Protein AF-A0A3B0XXA6-F1 (afdb_monomer_lite)

Radius of gyration: 18.32 Å; chains: 1; bounding box: 50×28×56 Å

Structure (mmCIF, N/CA/C/O backbone):
data_AF-A0A3B0XXA6-F1
#
_entry.id   AF-A0A3B0XXA6-F1
#
loop_
_atom_site.group_PDB
_atom_site.id
_atom_site.type_symbol
_atom_site.label_atom_id
_atom_site.label_alt_id
_atom_site.label_comp_id
_atom_site.label_asym_id
_atom_site.label_entity_id
_atom_site.label_seq_id
_atom_site.pdbx_PDB_ins_code
_atom_site.Cartn_x
_atom_site.Cartn_y
_atom_site.Cartn_z
_atom_site.occupancy
_atom_site.B_iso_or_equiv
_atom_site.auth_seq_id
_atom_site.auth_comp_id
_atom_site.auth_asym_id
_atom_site.auth_atom_id
_atom_site.pdbx_PDB_model_num
ATOM 1 N N . MET A 1 1 ? -11.221 16.039 11.911 1.00 48.31 1 MET A N 1
ATOM 2 C CA . MET A 1 1 ? -10.305 14.885 11.726 1.00 48.31 1 MET A CA 1
ATOM 3 C C . MET A 1 1 ? -9.172 15.001 12.741 1.00 48.31 1 MET A C 1
ATOM 5 O O . MET A 1 1 ? -8.622 16.087 12.868 1.00 48.31 1 MET A O 1
ATOM 9 N N . LYS A 1 2 ? -8.870 13.947 13.518 1.00 45.69 2 LYS A N 1
ATOM 10 C CA . LYS A 1 2 ? -7.820 13.990 14.560 1.00 45.69 2 LYS A CA 1
ATOM 11 C C . LYS A 1 2 ? -6.441 14.269 13.914 1.00 45.69 2 LYS A C 1
ATOM 13 O O . LYS A 1 2 ? -6.155 13.663 12.880 1.00 45.69 2 LYS A O 1
ATOM 18 N N . PRO A 1 3 ? -5.579 15.118 14.509 1.00 53.72 3 PRO A N 1
ATOM 19 C CA . PRO A 1 3 ? -4.333 15.609 13.896 1.00 53.72 3 PRO A CA 1
ATOM 20 C C . PRO A 1 3 ? -3.322 14.511 13.527 1.00 53.72 3 PRO A C 1
ATOM 22 O O . PRO A 1 3 ? -2.488 14.715 12.655 1.00 53.72 3 PRO A O 1
ATOM 25 N N . CYS A 1 4 ? -3.438 13.320 14.119 1.00 54.44 4 CYS A N 1
ATOM 26 C CA . CYS A 1 4 ? -2.513 12.207 13.904 1.00 54.44 4 CYS A CA 1
ATOM 27 C C . CYS A 1 4 ? -2.563 11.617 12.475 1.00 54.44 4 CYS A C 1
ATOM 29 O O . CYS A 1 4 ? -1.541 11.187 11.952 1.00 54.44 4 CYS A O 1
ATOM 31 N N . TYR A 1 5 ? -3.719 11.663 11.799 1.00 52.41 5 TYR A N 1
ATOM 32 C CA . TYR A 1 5 ? -3.842 11.168 10.416 1.00 52.41 5 TYR A CA 1
ATOM 33 C C . TYR A 1 5 ? -3.198 12.106 9.388 1.00 52.41 5 TYR A C 1
ATOM 35 O O . TYR A 1 5 ? -2.741 11.661 8.340 1.00 52.41 5 TYR A O 1
ATOM 43 N N . ARG A 1 6 ? -3.141 13.406 9.697 1.00 56.50 6 ARG A N 1
ATOM 44 C CA . ARG A 1 6 ? -2.595 14.428 8.802 1.00 56.50 6 ARG A CA 1
ATOM 45 C C . ARG A 1 6 ? -1.075 14.309 8.694 1.00 56.50 6 ARG A C 1
ATOM 47 O O . ARG A 1 6 ? -0.543 14.435 7.600 1.00 56.50 6 ARG A O 1
ATOM 54 N N . THR A 1 7 ? -0.391 13.999 9.795 1.00 56.81 7 THR A N 1
ATOM 55 C CA . THR A 1 7 ? 1.070 13.842 9.814 1.00 56.81 7 THR A CA 1
ATOM 56 C C . THR A 1 7 ? 1.527 12.592 9.065 1.00 56.81 7 THR A C 1
ATOM 58 O O . THR A 1 7 ? 2.505 12.664 8.334 1.00 56.81 7 THR A O 1
ATOM 61 N N . LEU A 1 8 ? 0.789 11.480 9.183 1.00 54.41 8 LEU A N 1
ATOM 62 C CA . LEU A 1 8 ? 1.130 10.210 8.528 1.00 54.41 8 LEU A CA 1
ATOM 63 C C . LEU A 1 8 ? 0.954 10.273 6.999 1.00 54.41 8 LEU A C 1
ATOM 65 O O . LEU A 1 8 ? 1.737 9.684 6.254 1.00 54.41 8 LEU A O 1
ATOM 69 N N . PHE A 1 9 ? -0.045 11.036 6.542 1.00 61.81 9 PHE A N 1
ATOM 70 C CA . PHE A 1 9 ? -0.265 11.339 5.126 1.00 61.81 9 PHE A CA 1
ATOM 71 C C . PHE A 1 9 ? 0.812 12.288 4.569 1.00 61.81 9 PHE A C 1
ATOM 73 O O . PHE A 1 9 ? 1.314 12.082 3.471 1.00 61.81 9 PHE A O 1
ATOM 80 N N . LEU A 1 10 ? 1.233 13.291 5.351 1.00 54.72 10 LEU A N 1
ATOM 81 C CA . LEU A 1 10 ? 2.288 14.232 4.950 1.00 54.72 10 LEU A CA 1
ATOM 82 C C . LEU A 1 10 ? 3.680 13.585 4.880 1.00 54.72 10 LEU A C 1
ATOM 84 O O . LEU A 1 10 ? 4.459 13.896 3.978 1.00 54.72 10 LEU A O 1
ATOM 88 N N . SER A 1 11 ? 3.996 12.666 5.796 1.00 51.16 11 SER A N 1
ATOM 89 C CA . SER A 1 11 ? 5.286 11.968 5.807 1.00 51.16 11 SER A CA 1
ATOM 90 C C . SER A 1 11 ? 5.436 10.974 4.654 1.00 51.16 11 SER A C 1
ATOM 92 O O . SER A 1 11 ? 6.545 10.769 4.175 1.00 51.16 11 SER A O 1
ATOM 94 N N . THR A 1 12 ? 4.335 10.391 4.170 1.00 54.78 12 THR A N 1
ATOM 95 C CA . THR A 1 12 ? 4.357 9.504 2.993 1.00 54.78 12 THR A CA 1
ATOM 96 C C . THR A 1 12 ? 4.531 10.286 1.690 1.00 54.78 12 THR A C 1
ATOM 98 O O . THR A 1 12 ? 5.214 9.811 0.791 1.00 54.78 12 THR A O 1
ATOM 101 N N . THR A 1 13 ? 4.015 11.516 1.602 1.00 55.25 13 THR A N 1
ATOM 102 C CA . THR A 1 13 ? 4.214 12.381 0.424 1.00 55.25 13 THR A CA 1
ATOM 103 C C . THR A 1 13 ? 5.612 13.000 0.318 1.00 55.25 13 THR A C 1
ATOM 105 O O . THR A 1 13 ? 6.043 13.332 -0.779 1.00 55.25 13 THR A O 1
ATOM 108 N N . MET A 1 14 ? 6.350 13.150 1.423 1.00 46.72 14 MET A N 1
ATOM 109 C CA . MET A 1 14 ? 7.692 13.767 1.419 1.00 46.72 14 MET A CA 1
ATOM 110 C C . MET A 1 14 ? 8.820 12.811 0.989 1.00 46.72 14 MET A C 1
ATOM 112 O O . MET A 1 14 ? 9.949 13.251 0.803 1.00 46.72 14 MET A O 1
ATOM 116 N N . LEU A 1 15 ? 8.526 11.520 0.811 1.00 48.91 15 LEU A N 1
ATOM 117 C CA . LEU A 1 15 ? 9.471 10.506 0.320 1.00 48.91 15 LEU A CA 1
ATOM 118 C C . LEU A 1 15 ? 9.397 10.298 -1.204 1.00 48.91 15 LEU A C 1
ATOM 120 O O . LEU A 1 15 ? 9.984 9.351 -1.722 1.00 48.91 15 LEU A O 1
ATOM 124 N N . LEU A 1 16 ? 8.680 11.165 -1.928 1.00 47.06 16 LEU A N 1
ATOM 125 C CA . LEU A 1 16 ? 8.633 11.122 -3.388 1.00 47.06 16 LEU A CA 1
ATOM 126 C C . LEU A 1 16 ? 10.027 11.440 -3.963 1.00 47.06 16 LEU A C 1
ATOM 128 O O . LEU A 1 16 ? 10.564 12.519 -3.700 1.00 47.06 16 LEU A O 1
ATOM 132 N N . PRO A 1 17 ? 10.632 10.520 -4.732 1.00 47.66 17 PRO A N 1
ATOM 133 C CA . PRO A 1 17 ? 11.972 10.709 -5.260 1.00 47.66 17 PRO A CA 1
ATOM 134 C C . PRO A 1 17 ? 11.967 11.816 -6.323 1.00 47.66 17 PRO A C 1
ATOM 136 O O . PRO A 1 17 ? 11.282 11.708 -7.339 1.00 47.66 17 PRO A O 1
ATOM 139 N N . LEU A 1 18 ? 12.755 12.877 -6.104 1.00 45.44 18 LEU A N 1
ATOM 140 C CA . LEU A 1 18 ? 13.122 13.838 -7.149 1.00 45.44 18 LEU A CA 1
ATOM 141 C C . LEU A 1 18 ? 14.111 13.148 -8.099 1.00 45.44 18 LEU A C 1
ATOM 143 O O . LEU A 1 18 ? 15.314 13.153 -7.852 1.00 45.44 18 LEU A O 1
ATOM 147 N N . GLN A 1 19 ? 13.617 12.518 -9.160 1.00 48.56 19 GLN A N 1
ATOM 148 C CA . GLN A 1 19 ? 14.457 11.941 -10.213 1.00 48.56 19 GLN A CA 1
ATOM 149 C C . GLN A 1 19 ? 14.257 12.740 -11.505 1.00 48.56 19 GLN A C 1
ATOM 151 O O . GLN A 1 19 ? 13.132 12.993 -11.934 1.00 48.56 19 GLN A O 1
ATOM 156 N N . ALA A 1 20 ? 15.373 13.200 -12.072 1.00 46.78 20 ALA A N 1
ATOM 157 C CA . ALA A 1 20 ? 15.435 14.016 -13.275 1.00 46.78 20 ALA A CA 1
ATOM 158 C C . ALA A 1 20 ? 15.179 13.158 -14.526 1.00 46.78 20 ALA A C 1
ATOM 160 O O . ALA A 1 20 ? 15.830 12.139 -14.739 1.00 46.78 20 ALA A O 1
ATOM 161 N N . VAL A 1 21 ? 14.224 13.585 -15.351 1.00 50.09 21 VAL A N 1
ATOM 162 C CA . VAL A 1 21 ? 13.744 12.868 -16.541 1.00 50.09 21 VAL A CA 1
ATOM 163 C C . VAL A 1 21 ? 14.635 13.194 -17.742 1.00 50.09 21 VAL A C 1
ATOM 165 O O . VAL A 1 21 ? 14.623 14.331 -18.208 1.00 50.09 21 VAL A O 1
ATOM 168 N N . ALA A 1 22 ? 15.388 12.217 -18.262 1.00 49.53 22 ALA A N 1
ATOM 169 C CA . ALA A 1 22 ? 16.235 12.403 -19.452 1.00 49.53 22 ALA A CA 1
ATOM 170 C C . ALA A 1 22 ? 15.799 11.590 -20.697 1.00 49.53 22 ALA A C 1
ATOM 172 O O . ALA A 1 22 ? 16.173 11.965 -21.807 1.00 49.53 22 ALA A O 1
ATOM 173 N N . HIS A 1 23 ? 14.959 10.546 -20.574 1.00 55.22 23 HIS A N 1
ATOM 174 C CA . HIS A 1 23 ? 14.526 9.714 -21.717 1.00 55.22 23 HIS A CA 1
ATOM 175 C C . HIS A 1 23 ? 13.016 9.391 -21.700 1.00 55.22 23 HIS A C 1
ATOM 177 O O . HIS A 1 23 ? 12.518 8.647 -20.855 1.00 55.22 23 HIS A O 1
ATOM 183 N N . SER A 1 24 ? 12.259 9.945 -22.656 1.00 61.47 24 SER A N 1
ATOM 184 C CA . SER A 1 24 ? 10.782 9.969 -22.651 1.00 61.47 24 SER A CA 1
ATOM 185 C C . SER A 1 24 ? 10.086 8.638 -22.982 1.00 61.47 24 SER A C 1
ATOM 187 O O . SER A 1 24 ? 8.977 8.392 -22.503 1.00 61.47 24 SER A O 1
ATOM 189 N N . SER A 1 25 ? 10.705 7.756 -23.773 1.00 63.38 25 SER A N 1
ATOM 190 C CA . SER A 1 25 ? 10.120 6.455 -24.145 1.00 63.38 25 SER A CA 1
ATOM 191 C C . SER A 1 25 ? 10.284 5.387 -23.055 1.00 63.38 25 SER A C 1
ATOM 193 O O . SER A 1 25 ? 9.387 4.563 -22.864 1.00 63.38 25 SER A O 1
ATOM 195 N N . GLU A 1 26 ? 11.383 5.425 -22.300 1.00 70.81 26 GLU A N 1
ATOM 196 C CA . GLU A 1 26 ? 11.612 4.554 -21.138 1.00 70.81 26 GLU A CA 1
ATOM 197 C C . GLU A 1 26 ? 10.759 4.976 -19.939 1.00 70.81 26 GLU A C 1
ATOM 199 O O . GLU A 1 26 ? 10.192 4.121 -19.262 1.00 70.81 26 GLU A O 1
ATOM 204 N N . THR A 1 27 ? 10.528 6.283 -19.784 1.00 74.44 27 THR A N 1
ATOM 205 C CA . THR A 1 27 ? 9.678 6.874 -18.737 1.00 74.44 27 THR A CA 1
ATOM 206 C C . THR A 1 27 ? 8.285 6.235 -18.670 1.00 74.44 27 THR A C 1
ATOM 208 O O . THR A 1 27 ? 7.831 5.808 -17.607 1.00 74.44 27 THR A O 1
ATOM 211 N N . THR A 1 28 ? 7.590 6.131 -19.810 1.00 81.00 28 THR A N 1
ATOM 212 C CA . THR A 1 28 ? 6.216 5.591 -19.839 1.00 81.00 28 THR A CA 1
ATOM 213 C C . THR A 1 28 ? 6.199 4.100 -19.507 1.00 81.00 28 THR A C 1
ATOM 215 O O . THR A 1 28 ? 5.334 3.637 -18.764 1.00 81.00 28 THR A O 1
ATOM 218 N N . ARG A 1 29 ? 7.173 3.338 -20.023 1.00 80.81 29 ARG A N 1
ATOM 219 C CA . ARG A 1 29 ? 7.295 1.901 -19.748 1.00 80.81 29 ARG A CA 1
ATOM 220 C C . ARG A 1 29 ? 7.635 1.639 -18.287 1.00 80.81 29 ARG A C 1
ATOM 222 O O . ARG A 1 29 ? 6.981 0.800 -17.682 1.00 80.81 29 ARG A O 1
ATOM 229 N N . GLY A 1 30 ? 8.585 2.383 -17.719 1.00 80.75 30 GLY A 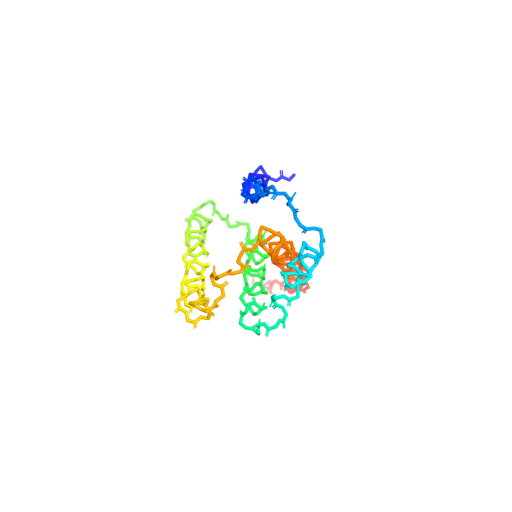N 1
ATOM 230 C CA . GLY A 1 30 ? 8.952 2.298 -16.307 1.00 80.75 30 GLY A CA 1
ATOM 231 C C . GLY A 1 30 ? 7.767 2.619 -15.402 1.00 80.75 30 GLY A C 1
ATOM 232 O O . GLY A 1 30 ? 7.455 1.846 -14.502 1.00 80.75 30 GLY A O 1
ATOM 233 N N . PHE A 1 31 ? 7.028 3.690 -15.699 1.00 83.69 31 PHE A N 1
ATOM 234 C CA . PHE A 1 31 ? 5.835 4.059 -14.939 1.00 83.69 31 PHE A CA 1
ATOM 235 C C . PHE A 1 31 ? 4.726 2.999 -14.997 1.00 83.69 31 PHE A C 1
ATOM 237 O O . PHE A 1 31 ? 4.206 2.601 -13.955 1.00 83.69 31 PHE A O 1
ATOM 244 N N . ILE A 1 32 ? 4.379 2.502 -16.191 1.00 85.31 32 ILE A N 1
ATOM 245 C CA . ILE A 1 32 ? 3.365 1.445 -16.353 1.00 85.31 32 ILE A CA 1
ATOM 246 C C . ILE A 1 32 ? 3.825 0.142 -15.690 1.00 85.31 32 ILE A C 1
ATOM 248 O O . ILE A 1 32 ? 3.019 -0.526 -15.040 1.00 85.31 32 ILE A O 1
ATOM 252 N N . ALA A 1 33 ? 5.106 -0.211 -15.812 1.00 84.19 33 ALA A N 1
ATOM 253 C CA . ALA A 1 33 ? 5.681 -1.357 -15.119 1.00 84.19 33 ALA A CA 1
ATOM 254 C C . ALA A 1 33 ? 5.513 -1.200 -13.604 1.00 84.19 33 ALA A C 1
ATOM 256 O O . ALA A 1 33 ? 4.962 -2.090 -12.970 1.00 84.19 33 ALA A O 1
ATOM 257 N N . GLY A 1 34 ? 5.848 -0.036 -13.041 1.00 80.50 34 GLY A N 1
ATOM 258 C CA . GLY A 1 34 ? 5.624 0.263 -11.626 1.00 80.50 34 GLY A CA 1
ATOM 259 C C . GLY A 1 34 ? 4.154 0.161 -11.218 1.00 80.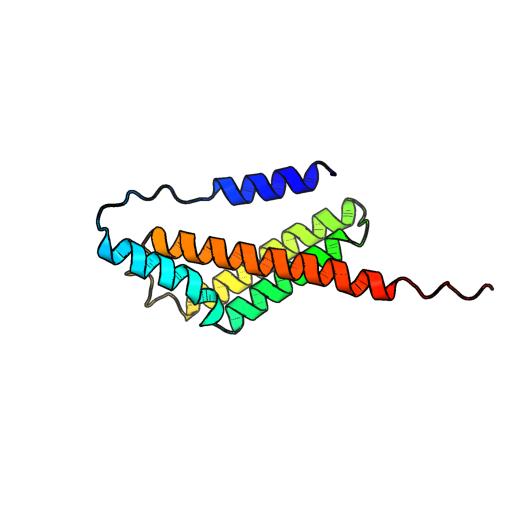50 34 GLY A C 1
ATOM 260 O O . GLY A 1 34 ? 3.837 -0.454 -10.203 1.00 80.50 34 GLY A O 1
ATOM 261 N N . LEU A 1 35 ? 3.235 0.706 -12.024 1.00 84.88 35 LEU A N 1
ATOM 262 C CA . LEU A 1 35 ? 1.798 0.648 -11.743 1.00 84.88 35 LEU A CA 1
ATOM 263 C C . LEU A 1 35 ? 1.257 -0.784 -11.717 1.00 84.88 35 LEU A C 1
ATOM 265 O O . LEU A 1 35 ? 0.383 -1.096 -10.909 1.00 84.88 35 LEU A O 1
ATOM 269 N N . THR A 1 36 ? 1.742 -1.630 -12.624 1.00 84.94 36 THR A N 1
ATOM 270 C CA . THR A 1 36 ? 1.274 -3.011 -12.793 1.00 84.94 36 THR A CA 1
ATOM 271 C C . THR A 1 36 ? 2.002 -3.999 -11.880 1.00 84.94 36 THR A C 1
ATOM 273 O O . THR A 1 36 ? 1.465 -5.068 -11.596 1.00 84.94 36 THR A O 1
ATOM 276 N N . HIS A 1 37 ? 3.173 -3.632 -11.355 1.00 80.38 37 HIS A N 1
ATOM 277 C CA . HIS A 1 37 ? 4.032 -4.513 -10.566 1.00 80.38 37 HIS A CA 1
ATOM 278 C C . HIS A 1 37 ? 3.342 -5.122 -9.330 1.00 80.38 37 HIS A C 1
ATOM 280 O O . HIS A 1 37 ? 3.398 -6.344 -9.180 1.00 80.38 37 HIS A O 1
ATOM 286 N N . PRO A 1 38 ? 2.582 -4.367 -8.502 1.00 79.50 38 PRO A N 1
ATOM 287 C CA . PRO A 1 38 ? 1.856 -4.958 -7.375 1.00 79.50 38 PRO A CA 1
ATOM 288 C C . PRO A 1 38 ? 0.805 -6.000 -7.769 1.00 79.50 38 PRO A C 1
ATOM 290 O O . PRO A 1 38 ? 0.396 -6.786 -6.923 1.00 79.50 38 PRO A O 1
ATOM 293 N N . PHE A 1 39 ? 0.346 -6.002 -9.024 1.00 81.12 39 PHE A N 1
ATOM 294 C CA . PHE A 1 39 ? -0.603 -6.991 -9.536 1.00 81.12 39 PHE A CA 1
ATOM 295 C C . PHE A 1 39 ? 0.088 -8.230 -10.120 1.00 81.12 39 PHE A C 1
ATOM 297 O O . PHE A 1 39 ? -0.540 -9.282 -10.206 1.00 81.12 39 PHE A O 1
ATOM 304 N N . GLY A 1 40 ? 1.362 -8.117 -10.515 1.00 77.31 40 GLY A N 1
ATOM 305 C CA . GLY A 1 40 ? 2.168 -9.241 -10.997 1.00 77.31 40 GLY A CA 1
ATOM 306 C C . GLY A 1 40 ? 2.656 -10.155 -9.869 1.00 77.31 40 GLY A C 1
ATOM 307 O O . GLY A 1 40 ? 2.724 -11.369 -10.052 1.00 77.31 40 GLY A O 1
ATOM 308 N N . GLY A 1 41 ? 2.942 -9.590 -8.691 1.00 78.06 41 GLY A N 1
ATOM 309 C CA . GLY A 1 41 ? 3.295 -10.336 -7.480 1.00 78.06 41 GLY A CA 1
ATOM 310 C C . GLY A 1 41 ? 2.087 -10.547 -6.567 1.00 78.06 41 GLY A C 1
ATOM 311 O O . GLY A 1 41 ? 1.623 -9.608 -5.919 1.00 78.06 41 GLY A O 1
ATOM 312 N N . ILE A 1 42 ? 1.576 -11.781 -6.467 1.00 76.56 42 ILE A N 1
ATOM 313 C CA . ILE A 1 42 ? 0.473 -12.113 -5.537 1.00 76.56 42 ILE A CA 1
ATOM 314 C C . ILE A 1 42 ? 0.831 -11.736 -4.096 1.00 76.56 42 ILE A C 1
ATOM 316 O O . ILE A 1 42 ? -0.018 -11.278 -3.336 1.00 76.56 42 ILE A O 1
ATOM 320 N N . ASP A 1 43 ? 2.089 -11.895 -3.716 1.00 75.25 43 ASP A N 1
ATOM 321 C CA . ASP A 1 43 ? 2.584 -11.533 -2.397 1.00 75.25 43 ASP A CA 1
ATOM 322 C C . ASP A 1 43 ? 2.577 -10.022 -2.132 1.00 75.25 43 ASP A C 1
ATOM 324 O O . ASP A 1 43 ? 2.253 -9.608 -1.018 1.00 75.25 43 ASP A O 1
ATOM 328 N N . HIS A 1 44 ? 2.830 -9.191 -3.146 1.00 77.06 44 HIS A N 1
ATOM 329 C CA . HIS A 1 44 ? 2.737 -7.728 -3.057 1.00 77.06 44 HIS A CA 1
ATOM 330 C C . HIS A 1 44 ? 1.301 -7.319 -2.799 1.00 77.06 44 HIS A C 1
ATOM 332 O O . HIS A 1 44 ? 1.005 -6.598 -1.842 1.00 77.06 44 HIS A O 1
ATOM 338 N N . LEU A 1 45 ? 0.398 -7.841 -3.628 1.00 80.06 45 LEU A N 1
ATOM 339 C CA . LEU A 1 45 ? -1.027 -7.589 -3.516 1.00 80.06 45 LEU A CA 1
ATOM 340 C C . LEU A 1 45 ? -1.558 -8.007 -2.142 1.00 80.06 45 LEU A C 1
ATOM 342 O O . LEU A 1 45 ? -2.205 -7.207 -1.468 1.00 80.06 45 LEU A O 1
ATOM 346 N N . VAL A 1 46 ? -1.248 -9.229 -1.696 1.00 83.50 46 VAL A N 1
ATOM 347 C CA . VAL A 1 46 ? -1.667 -9.743 -0.383 1.00 83.50 46 VAL A CA 1
ATOM 348 C C . VAL A 1 46 ? -1.113 -8.871 0.740 1.00 83.50 46 VAL A C 1
ATOM 350 O O . VAL A 1 46 ? -1.864 -8.490 1.637 1.00 83.50 46 VAL A O 1
ATOM 353 N N . THR A 1 47 ? 0.162 -8.487 0.677 1.00 82.56 47 THR A N 1
ATOM 354 C CA . THR A 1 47 ? 0.789 -7.634 1.696 1.00 82.56 47 THR A CA 1
ATOM 355 C C . THR A 1 47 ? 0.108 -6.269 1.779 1.00 82.56 47 THR A C 1
ATOM 357 O O . THR A 1 47 ? -0.245 -5.827 2.872 1.00 82.56 47 THR A O 1
ATOM 360 N N . LEU A 1 48 ? -0.146 -5.617 0.642 1.00 83.50 48 LEU A N 1
ATOM 361 C CA . LEU A 1 48 ? -0.802 -4.306 0.583 1.00 83.50 48 LEU A CA 1
ATOM 362 C C . LEU A 1 48 ? -2.260 -4.364 1.055 1.00 83.50 48 LEU A C 1
ATOM 364 O O . LEU A 1 48 ? -2.717 -3.479 1.785 1.00 83.50 48 LEU A O 1
ATOM 368 N N . VAL A 1 49 ? -2.984 -5.425 0.689 1.00 85.12 49 VAL A N 1
ATOM 369 C CA . VAL A 1 49 ? -4.365 -5.647 1.133 1.00 85.12 49 VAL A CA 1
ATOM 370 C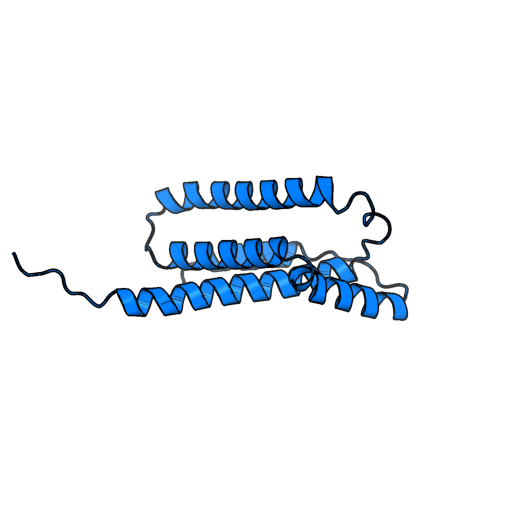 C . VAL A 1 49 ? -4.419 -5.875 2.640 1.00 85.12 49 VAL A C 1
ATOM 372 O O . VAL A 1 49 ? -5.200 -5.214 3.325 1.00 85.12 49 VAL A O 1
ATOM 375 N N . LEU A 1 50 ? -3.573 -6.756 3.181 1.00 84.75 50 LEU A N 1
ATOM 376 C CA . LEU A 1 50 ? -3.517 -7.033 4.618 1.00 84.75 50 LEU A CA 1
ATOM 377 C C . LEU A 1 50 ? -3.079 -5.803 5.414 1.00 84.75 50 LEU A C 1
ATOM 379 O O . LEU A 1 50 ? -3.690 -5.490 6.437 1.00 84.75 50 LEU A O 1
ATOM 383 N N . ALA A 1 51 ? -2.075 -5.067 4.931 1.00 81.88 51 ALA A N 1
ATOM 384 C CA . ALA A 1 51 ? -1.621 -3.829 5.551 1.00 81.88 51 ALA A CA 1
ATOM 385 C C . ALA A 1 51 ? -2.747 -2.788 5.598 1.00 81.88 51 ALA A C 1
ATOM 387 O O . ALA A 1 51 ? -3.045 -2.242 6.663 1.00 81.88 51 ALA A O 1
ATOM 388 N N . GLY A 1 52 ? -3.425 -2.551 4.472 1.00 81.00 52 GLY A N 1
ATOM 389 C CA . GLY A 1 52 ? -4.553 -1.628 4.412 1.00 81.00 52 GLY A CA 1
ATOM 390 C C . GLY A 1 52 ? -5.706 -2.074 5.305 1.00 81.00 52 GLY A C 1
ATOM 391 O O . GLY A 1 52 ? -6.215 -1.288 6.105 1.00 81.00 52 GLY A O 1
ATOM 392 N N . TRP A 1 53 ? -6.072 -3.354 5.254 1.00 84.00 53 TRP A N 1
ATOM 393 C CA . TRP A 1 53 ? -7.120 -3.915 6.099 1.00 84.00 53 TRP A CA 1
ATOM 394 C C . TRP A 1 53 ? -6.831 -3.721 7.587 1.00 84.00 53 TRP A C 1
ATOM 396 O O . TRP A 1 53 ? -7.709 -3.289 8.343 1.00 84.00 53 TRP A O 1
ATOM 406 N N . PHE A 1 54 ? -5.591 -3.996 7.994 1.00 81.00 54 PHE A N 1
ATOM 407 C CA . PHE A 1 54 ? -5.116 -3.813 9.356 1.00 81.00 54 PHE A CA 1
ATOM 408 C C . PHE A 1 54 ? -5.170 -2.340 9.766 1.00 81.00 54 PHE A C 1
ATOM 410 O O . PHE A 1 54 ? -5.769 -2.023 10.788 1.00 81.00 54 PHE A O 1
ATOM 417 N N . ILE A 1 55 ? -4.675 -1.411 8.943 1.00 80.31 55 ILE A N 1
ATOM 418 C CA . ILE A 1 55 ? -4.806 0.037 9.190 1.00 80.31 55 ILE A CA 1
ATOM 419 C C . ILE A 1 55 ? -6.278 0.432 9.393 1.00 80.31 55 ILE A C 1
ATOM 421 O O . ILE A 1 55 ? -6.605 1.170 10.326 1.00 80.31 55 ILE A O 1
ATOM 425 N N . GLY A 1 56 ? -7.182 -0.082 8.554 1.00 79.56 56 GLY A N 1
ATOM 426 C CA . GLY A 1 56 ? -8.622 0.147 8.671 1.00 79.56 56 GLY A CA 1
ATOM 427 C C . GLY A 1 56 ? -9.212 -0.380 9.982 1.00 79.56 56 GLY A C 1
ATOM 428 O O . GLY A 1 56 ? -10.009 0.317 10.616 1.00 79.56 56 GLY A O 1
ATOM 429 N N . TYR A 1 57 ? -8.777 -1.564 10.418 1.00 80.88 57 TYR A N 1
ATOM 430 C CA . TYR A 1 57 ? -9.161 -2.173 11.691 1.00 80.88 57 TYR A CA 1
ATOM 431 C C . TYR A 1 57 ? -8.713 -1.310 12.881 1.00 80.88 57 TYR A C 1
ATOM 433 O O . TYR A 1 57 ? -9.530 -0.908 13.710 1.00 80.88 57 TYR A O 1
ATOM 441 N N . LEU A 1 58 ? -7.438 -0.918 12.915 1.00 73.50 58 LEU A N 1
ATOM 442 C CA . LEU A 1 58 ? -6.873 -0.096 13.991 1.00 73.50 58 LEU A CA 1
ATOM 443 C C . LEU A 1 58 ? -7.513 1.287 14.083 1.00 73.50 58 LEU A C 1
ATOM 445 O O . LEU A 1 58 ? -7.608 1.860 15.162 1.00 73.50 58 LEU A O 1
ATOM 449 N N . ALA A 1 59 ? -7.927 1.841 12.945 1.00 73.31 59 ALA A N 1
ATOM 450 C CA . ALA A 1 59 ? -8.570 3.142 12.885 1.00 73.31 59 ALA A CA 1
ATOM 451 C C . ALA A 1 59 ? -10.017 3.131 13.414 1.00 73.31 59 ALA A C 1
ATOM 453 O O . ALA A 1 59 ? -10.585 4.206 13.627 1.00 73.31 59 ALA A O 1
ATOM 454 N N . ARG A 1 60 ? -10.634 1.952 13.577 1.00 73.12 60 ARG A N 1
ATOM 455 C CA . ARG A 1 60 ? -12.002 1.797 14.098 1.00 73.12 60 ARG A CA 1
ATOM 456 C C . ARG A 1 60 ? -12.065 1.642 15.591 1.00 73.12 60 ARG A C 1
ATOM 458 O O . ARG A 1 60 ? -12.926 2.247 16.233 1.00 73.12 60 ARG A O 1
ATOM 465 N N . ASP A 1 61 ? -11.208 0.785 16.118 1.00 64.62 61 ASP A N 1
ATOM 466 C CA . ASP A 1 61 ? -11.060 0.677 17.548 1.00 64.62 61 ASP A CA 1
ATOM 467 C C . ASP A 1 61 ? -10.489 2.027 17.969 1.00 64.62 61 ASP A C 1
ATOM 469 O O . ASP A 1 61 ? -9.457 2.452 17.458 1.00 64.62 61 ASP A O 1
ATOM 473 N N . ASN A 1 62 ? -11.200 2.777 18.820 1.00 62.12 62 ASN A N 1
ATOM 474 C CA . ASN A 1 62 ? -10.693 4.005 19.446 1.00 62.12 62 ASN A CA 1
ATOM 475 C C . ASN A 1 62 ? -9.547 3.607 20.387 1.00 62.12 62 ASN A C 1
ATOM 477 O O . ASN A 1 62 ? -9.638 3.697 21.610 1.00 62.12 62 ASN A O 1
ATOM 481 N N . MET A 1 63 ? -8.482 3.078 19.801 1.00 59.38 63 MET A N 1
ATOM 482 C CA . MET A 1 63 ? -7.361 2.495 20.478 1.00 59.38 63 MET A CA 1
ATOM 483 C C . MET A 1 63 ? -6.739 3.607 21.287 1.00 59.38 63 MET A C 1
ATOM 485 O O . MET A 1 63 ? -6.295 4.626 20.754 1.00 59.38 63 MET A O 1
ATOM 489 N N . SER A 1 64 ? -6.769 3.412 22.604 1.00 65.44 64 SER A N 1
ATOM 490 C CA . SER A 1 64 ? -6.058 4.258 23.546 1.00 65.44 64 SER A CA 1
ATOM 491 C C . SER A 1 64 ? -4.644 4.498 23.022 1.00 65.44 64 SER A C 1
ATOM 493 O O . SER A 1 64 ? -4.019 3.586 22.476 1.00 65.44 64 SER A O 1
ATOM 495 N N . ASN A 1 65 ? -4.126 5.715 23.203 1.00 66.81 65 ASN A N 1
ATOM 496 C CA . ASN A 1 65 ? -2.811 6.152 22.713 1.00 66.81 65 ASN A CA 1
ATOM 497 C C . ASN A 1 65 ? -1.670 5.156 23.029 1.00 66.81 65 ASN A C 1
ATOM 499 O O . ASN A 1 65 ? -0.656 5.126 22.336 1.00 66.81 65 ASN A O 1
ATOM 503 N N . ARG A 1 66 ? -1.834 4.317 24.063 1.00 65.12 66 ARG A N 1
ATOM 504 C CA . ARG A 1 66 ? -0.914 3.224 24.416 1.00 65.12 66 ARG A CA 1
ATOM 505 C C . ARG A 1 66 ? -0.841 2.093 23.379 1.00 65.12 66 ARG A C 1
ATOM 507 O O . ARG A 1 66 ? 0.251 1.585 23.151 1.00 65.12 66 ARG A O 1
ATOM 514 N N . ASN A 1 67 ? -1.947 1.723 22.736 1.00 68.62 67 ASN A N 1
ATOM 515 C CA . ASN A 1 67 ? -1.972 0.632 21.755 1.00 68.62 67 ASN A CA 1
ATOM 516 C C . ASN A 1 67 ? -1.425 1.080 20.395 1.00 68.62 67 ASN A C 1
ATOM 518 O O . ASN A 1 67 ? -0.658 0.346 19.781 1.00 68.62 67 ASN A O 1
ATOM 522 N N . ILE A 1 68 ? -1.707 2.318 19.974 1.00 67.50 68 ILE A N 1
ATOM 523 C CA . ILE A 1 68 ? -1.135 2.903 18.746 1.00 67.50 68 ILE A CA 1
ATOM 524 C C . ILE A 1 68 ? 0.399 2.859 18.760 1.00 67.50 68 ILE A C 1
ATOM 526 O O . ILE A 1 68 ? 1.012 2.462 17.770 1.00 67.50 68 ILE A O 1
ATOM 530 N N . LYS A 1 69 ? 1.024 3.178 19.902 1.00 69.50 69 LYS A N 1
ATOM 531 C CA . LYS A 1 69 ? 2.489 3.147 20.055 1.00 69.50 69 LYS A CA 1
ATOM 532 C C . LYS A 1 69 ? 3.103 1.754 19.894 1.00 69.50 69 LYS A C 1
ATOM 534 O O . LYS A 1 69 ? 4.283 1.669 19.585 1.00 69.50 69 LYS A O 1
ATOM 539 N N . ARG A 1 70 ? 2.336 0.680 20.109 1.00 71.75 70 ARG A N 1
ATOM 540 C CA . ARG A 1 70 ? 2.794 -0.708 19.919 1.00 71.75 70 ARG A CA 1
ATOM 541 C C . ARG A 1 70 ? 2.531 -1.215 18.510 1.00 71.75 70 ARG A C 1
ATOM 543 O O . ARG A 1 70 ? 3.296 -2.018 17.994 1.00 71.75 70 ARG A O 1
ATOM 550 N N . VAL A 1 71 ? 1.467 -0.728 17.881 1.00 68.50 71 VAL A N 1
ATOM 551 C CA . VAL A 1 71 ? 1.076 -1.205 16.559 1.00 68.50 71 VAL A CA 1
ATOM 552 C C . VAL A 1 71 ? 1.876 -0.543 15.441 1.00 68.50 71 VAL A C 1
ATOM 554 O O . VAL A 1 71 ? 2.272 -1.230 14.508 1.00 68.50 71 VAL A O 1
ATOM 557 N N . ILE A 1 72 ? 2.190 0.752 15.549 1.00 71.56 72 ILE A N 1
ATOM 558 C CA . ILE A 1 72 ? 3.047 1.443 14.569 1.00 71.56 72 ILE A CA 1
ATOM 559 C C . ILE A 1 72 ? 4.389 0.715 14.346 1.00 71.56 72 ILE A C 1
ATOM 561 O O . ILE A 1 72 ? 4.697 0.427 13.190 1.00 71.56 72 ILE A O 1
ATOM 565 N N . PRO A 1 73 ? 5.178 0.363 15.384 1.00 72.06 73 PRO A N 1
ATOM 566 C CA . PRO A 1 73 ? 6.434 -0.352 15.170 1.00 72.06 73 PRO A CA 1
ATOM 567 C C . PRO A 1 73 ? 6.220 -1.784 14.671 1.00 72.06 73 PRO A C 1
ATOM 569 O O . PRO A 1 73 ? 7.033 -2.258 13.889 1.00 72.06 73 PRO A O 1
ATOM 572 N N . ALA A 1 74 ? 5.128 -2.458 15.047 1.00 68.12 74 ALA A N 1
ATOM 573 C CA . ALA A 1 74 ? 4.812 -3.789 14.524 1.00 68.12 74 ALA A CA 1
ATOM 574 C C . ALA A 1 74 ? 4.491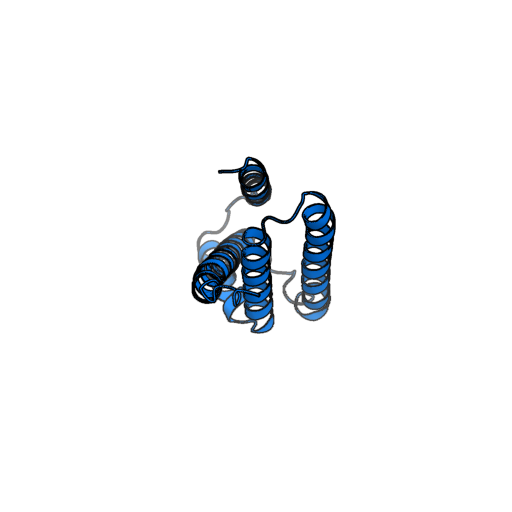 -3.759 13.019 1.00 68.12 74 ALA A C 1
ATOM 576 O O . ALA A 1 74 ? 4.952 -4.627 12.286 1.00 68.12 74 ALA A O 1
ATOM 577 N N . ILE A 1 75 ? 3.768 -2.736 12.545 1.00 70.81 75 ILE A N 1
ATOM 578 C CA . ILE A 1 75 ? 3.537 -2.499 11.110 1.00 70.81 75 ILE A CA 1
ATOM 579 C C . ILE A 1 75 ? 4.849 -2.158 10.414 1.00 70.81 75 ILE A C 1
ATOM 581 O O . ILE A 1 75 ? 5.146 -2.735 9.375 1.00 70.81 75 ILE A O 1
ATOM 585 N N . GLY A 1 76 ? 5.639 -1.247 10.990 1.00 68.81 76 GLY A N 1
ATOM 586 C CA . GLY A 1 76 ? 6.951 -0.891 10.452 1.00 68.81 76 GLY A CA 1
ATOM 587 C C . GLY A 1 76 ? 7.850 -2.118 10.298 1.00 68.81 76 GLY A C 1
ATOM 588 O O . GLY A 1 76 ? 8.474 -2.286 9.257 1.00 68.81 76 GLY A O 1
ATOM 589 N N . LEU A 1 77 ? 7.839 -3.017 11.284 1.00 71.62 77 LEU A N 1
ATOM 590 C CA . LEU A 1 77 ? 8.579 -4.275 11.252 1.00 71.62 77 LEU A CA 1
ATOM 591 C C . LEU A 1 77 ? 8.021 -5.257 10.213 1.00 71.62 77 LEU A C 1
ATOM 593 O O . LEU A 1 77 ? 8.801 -5.865 9.498 1.00 71.62 77 LEU A O 1
ATOM 597 N N . LEU A 1 78 ? 6.699 -5.388 10.079 1.00 69.19 78 LEU A N 1
ATOM 598 C CA . LEU A 1 78 ? 6.064 -6.243 9.063 1.00 69.19 78 LEU A CA 1
ATOM 599 C C . LEU A 1 78 ? 6.365 -5.774 7.635 1.00 69.19 78 LEU A C 1
ATOM 601 O O . LEU A 1 78 ? 6.643 -6.594 6.759 1.00 69.19 78 LEU A O 1
ATOM 605 N N . ILE A 1 79 ? 6.338 -4.458 7.416 1.00 71.00 79 ILE A N 1
ATOM 606 C CA . ILE A 1 79 ? 6.712 -3.833 6.145 1.00 71.00 79 ILE A CA 1
ATOM 607 C C . ILE A 1 79 ? 8.202 -4.057 5.886 1.00 71.00 79 ILE A C 1
ATOM 609 O O . ILE A 1 79 ? 8.554 -4.506 4.803 1.00 71.00 79 ILE A O 1
ATOM 613 N N . LEU A 1 80 ? 9.070 -3.825 6.877 1.00 64.81 80 LEU A N 1
ATOM 614 C CA . LEU A 1 80 ? 10.508 -4.090 6.761 1.00 64.81 80 LEU A CA 1
ATOM 615 C C . LEU A 1 80 ? 10.803 -5.565 6.477 1.00 64.81 80 LEU A C 1
ATOM 617 O O . LEU A 1 80 ? 11.615 -5.852 5.610 1.00 64.81 80 LEU A O 1
ATOM 621 N N . CYS A 1 81 ? 10.130 -6.501 7.147 1.00 65.12 81 CYS A N 1
ATOM 622 C CA . CYS A 1 81 ? 10.287 -7.931 6.899 1.00 65.12 81 CYS A CA 1
ATOM 623 C C . CYS A 1 81 ? 9.783 -8.327 5.509 1.00 65.12 81 CYS A C 1
ATOM 625 O O . CYS A 1 81 ? 10.462 -9.094 4.840 1.00 65.12 81 CYS A O 1
ATOM 627 N N . SER A 1 82 ? 8.652 -7.790 5.043 1.00 66.50 82 SER A N 1
ATOM 628 C CA . SER A 1 82 ? 8.168 -8.062 3.678 1.00 66.50 82 SER A CA 1
ATOM 629 C C . SER A 1 82 ? 9.111 -7.484 2.625 1.00 66.50 82 SER A C 1
ATOM 631 O O . SER A 1 82 ? 9.464 -8.174 1.676 1.00 66.50 82 SER A O 1
ATOM 633 N N . LEU A 1 83 ? 9.590 -6.251 2.827 1.00 65.19 83 LEU A N 1
ATOM 634 C CA . LEU A 1 83 ? 10.581 -5.613 1.958 1.00 65.19 83 LEU A CA 1
ATOM 635 C C . LEU A 1 83 ? 11.919 -6.353 1.970 1.00 65.19 83 LEU A C 1
ATOM 637 O O . LEU A 1 83 ? 12.585 -6.398 0.945 1.00 65.19 83 LEU A O 1
ATOM 641 N N . TRP A 1 84 ? 12.323 -6.933 3.100 1.00 63.69 84 TRP A N 1
ATOM 642 C CA . TRP A 1 84 ? 13.569 -7.689 3.202 1.00 63.69 84 TRP A CA 1
ATOM 643 C C . TRP A 1 84 ? 13.447 -9.068 2.555 1.00 63.69 84 TRP A C 1
ATOM 645 O O . TRP A 1 84 ? 14.306 -9.443 1.767 1.00 63.69 84 TRP A O 1
ATOM 655 N N . VAL A 1 85 ? 12.359 -9.797 2.819 1.00 63.31 85 VAL A N 1
ATOM 656 C CA . VAL A 1 85 ? 12.098 -11.117 2.220 1.00 63.31 85 VAL A CA 1
ATOM 657 C C . VAL A 1 85 ? 11.938 -11.010 0.707 1.00 63.31 85 VAL A C 1
ATOM 659 O O . VAL A 1 85 ? 12.421 -11.876 -0.014 1.00 63.31 85 VAL A O 1
ATOM 662 N N . HIS A 1 86 ? 11.318 -9.940 0.216 1.00 58.38 86 HIS A N 1
ATOM 663 C CA . HIS A 1 86 ? 11.152 -9.746 -1.216 1.00 58.38 86 HIS A CA 1
ATOM 664 C C . HIS A 1 86 ? 12.384 -9.092 -1.865 1.00 58.38 86 HIS A C 1
ATOM 666 O O . HIS A 1 86 ? 12.953 -9.627 -2.810 1.00 58.38 86 HIS A O 1
ATOM 672 N N . GLY A 1 87 ? 12.910 -8.016 -1.273 1.00 55.81 87 GLY A N 1
ATOM 673 C CA . GLY A 1 87 ? 14.140 -7.331 -1.692 1.00 55.81 87 GLY A CA 1
ATOM 674 C C . GLY A 1 87 ? 15.371 -8.231 -1.777 1.00 55.81 87 GLY A C 1
ATOM 675 O O . GLY A 1 87 ? 16.177 -8.073 -2.692 1.00 55.81 87 GLY A O 1
ATOM 676 N N . ALA A 1 88 ? 15.507 -9.197 -0.866 1.00 55.97 88 ALA A N 1
ATOM 677 C CA . ALA A 1 88 ? 16.633 -10.125 -0.861 1.00 55.97 88 ALA A CA 1
ATOM 678 C C . ALA A 1 88 ? 16.491 -11.276 -1.869 1.00 55.97 88 ALA A C 1
ATOM 680 O O . ALA A 1 88 ? 17.500 -11.900 -2.190 1.00 55.97 88 ALA A O 1
ATOM 681 N N . TRP A 1 89 ? 15.278 -11.581 -2.354 1.00 50.84 89 TRP A N 1
ATOM 682 C CA . TRP A 1 89 ? 15.037 -12.790 -3.153 1.00 50.84 89 TRP A CA 1
ATOM 683 C C . TRP A 1 89 ? 14.596 -12.533 -4.597 1.00 50.84 89 TRP A C 1
ATOM 685 O O . TRP A 1 89 ? 14.935 -13.336 -5.462 1.00 50.84 89 TRP A O 1
ATOM 695 N N . THR A 1 90 ? 13.928 -11.417 -4.900 1.00 54.47 90 THR A N 1
ATOM 696 C CA . THR A 1 90 ? 13.432 -11.125 -6.260 1.00 54.47 90 THR A CA 1
ATOM 697 C C . THR A 1 90 ? 14.168 -9.987 -6.968 1.00 54.47 90 THR A C 1
ATOM 699 O O . THR A 1 90 ? 14.202 -9.962 -8.195 1.00 54.47 90 THR A O 1
ATOM 702 N N . HIS A 1 91 ? 14.845 -9.090 -6.240 1.00 55.69 91 HIS A N 1
ATOM 703 C CA . HIS A 1 91 ? 15.419 -7.878 -6.840 1.00 55.69 91 HIS A CA 1
ATOM 704 C C . HIS A 1 91 ? 16.934 -7.901 -7.098 1.00 55.69 91 HIS A C 1
ATOM 706 O O . HIS A 1 91 ? 17.428 -6.982 -7.750 1.00 55.69 91 HIS A O 1
ATOM 712 N N . SER A 1 92 ? 17.690 -8.948 -6.726 1.00 52.25 92 SER A N 1
ATOM 713 C CA . SER A 1 92 ? 19.106 -9.057 -7.148 1.00 52.25 92 SER A CA 1
ATOM 714 C C . SER A 1 92 ? 19.294 -9.036 -8.675 1.00 52.25 92 SER A C 1
ATOM 716 O O . SER A 1 92 ? 20.390 -8.737 -9.140 1.00 52.25 92 SER A O 1
ATOM 718 N N . THR A 1 93 ? 18.240 -9.286 -9.460 1.00 47.03 93 THR A N 1
ATOM 719 C CA . THR A 1 93 ? 18.241 -9.204 -10.930 1.00 47.03 93 THR A CA 1
ATOM 720 C C . THR A 1 93 ? 17.599 -7.933 -11.505 1.00 47.03 93 THR A C 1
ATOM 722 O O . THR A 1 93 ? 17.801 -7.646 -12.680 1.00 47.03 93 THR A O 1
ATOM 725 N N . GLU A 1 94 ? 16.868 -7.140 -10.713 1.00 52.03 94 GLU A N 1
ATOM 726 C CA . GLU A 1 94 ? 16.121 -5.952 -11.184 1.00 52.03 94 GLU A CA 1
ATOM 727 C C . GLU A 1 94 ? 16.764 -4.609 -10.786 1.00 52.03 94 GLU A C 1
ATOM 729 O O . GLU A 1 94 ? 16.412 -3.560 -11.328 1.00 52.03 94 GLU A O 1
ATOM 734 N N . ILE A 1 95 ? 17.770 -4.630 -9.901 1.00 53.34 95 ILE A N 1
ATOM 735 C CA . ILE A 1 95 ? 18.538 -3.444 -9.465 1.00 53.34 95 ILE A CA 1
ATOM 736 C C . ILE A 1 95 ? 19.223 -2.707 -10.639 1.00 53.34 95 ILE A C 1
ATOM 738 O O . ILE A 1 95 ? 19.559 -1.532 -10.514 1.00 53.34 95 ILE A O 1
ATOM 742 N N . ALA A 1 96 ? 19.370 -3.338 -11.807 1.00 49.62 96 ALA A N 1
ATOM 743 C CA . ALA A 1 96 ? 19.920 -2.694 -13.000 1.00 49.62 96 ALA A CA 1
ATOM 744 C C . ALA A 1 96 ? 18.967 -1.688 -13.691 1.00 49.62 96 ALA A C 1
ATOM 746 O O . ALA A 1 96 ? 19.431 -0.935 -14.543 1.00 49.62 96 ALA A O 1
ATOM 747 N N . VAL A 1 97 ? 17.664 -1.651 -13.357 1.00 56.78 97 VAL A N 1
ATOM 748 C CA . VAL A 1 97 ? 16.653 -0.843 -14.088 1.00 56.78 97 VAL A CA 1
ATOM 749 C C . VAL A 1 97 ? 15.705 -0.076 -13.146 1.00 56.78 97 VAL A C 1
ATOM 751 O O . VAL A 1 97 ? 14.566 0.223 -13.499 1.00 56.78 97 VAL A O 1
ATOM 754 N N . MET A 1 98 ? 16.135 0.268 -11.926 1.00 60.06 98 MET A N 1
ATOM 755 C CA . MET A 1 98 ? 15.319 1.099 -11.024 1.00 60.06 98 MET A CA 1
ATOM 756 C C . MET A 1 98 ? 15.317 2.573 -11.461 1.00 60.06 98 MET A C 1
ATOM 758 O O . MET A 1 98 ? 15.938 3.431 -10.839 1.00 60.06 98 MET A O 1
ATOM 762 N N . ASP A 1 99 ? 14.594 2.859 -12.543 1.00 73.06 99 ASP A N 1
ATOM 763 C CA . ASP A 1 99 ? 14.228 4.210 -12.964 1.00 73.06 99 ASP A CA 1
ATOM 764 C C . ASP A 1 99 ? 13.224 4.808 -11.956 1.00 73.06 99 ASP A C 1
ATOM 766 O O . ASP A 1 99 ? 12.313 4.128 -11.466 1.00 73.06 99 ASP A O 1
ATOM 770 N N . GLY A 1 100 ? 13.359 6.098 -11.640 1.00 76.25 100 GLY A N 1
ATOM 771 C CA . GLY A 1 100 ? 12.479 6.808 -10.707 1.00 76.25 100 GLY A CA 1
ATOM 772 C C . GLY A 1 100 ? 10.995 6.711 -11.082 1.00 76.25 100 GLY A C 1
ATOM 773 O O . GLY A 1 100 ? 10.129 6.697 -10.204 1.00 76.25 100 GLY A O 1
ATOM 774 N N . HIS A 1 101 ? 10.691 6.560 -12.373 1.00 79.62 101 HIS A N 1
ATOM 775 C CA . HIS A 1 101 ? 9.331 6.370 -12.881 1.00 79.62 101 HIS A CA 1
ATOM 776 C C . HIS A 1 101 ? 8.684 5.065 -12.413 1.00 79.62 101 HIS A C 1
ATOM 778 O O . HIS A 1 101 ? 7.497 5.059 -12.077 1.00 79.62 101 HIS A O 1
ATOM 784 N N . PHE A 1 102 ? 9.455 3.977 -12.341 1.00 81.44 102 PHE A N 1
ATOM 785 C CA . PHE A 1 102 ? 8.973 2.708 -11.802 1.00 81.44 102 PHE A CA 1
ATOM 786 C C . PHE A 1 102 ? 8.595 2.854 -10.332 1.00 81.44 102 PHE A C 1
ATOM 788 O O . PHE A 1 102 ? 7.496 2.470 -9.934 1.00 81.44 102 PHE A O 1
ATOM 795 N N . ILE A 1 103 ? 9.466 3.486 -9.540 1.00 80.44 103 ILE A N 1
ATOM 796 C CA . ILE A 1 103 ? 9.225 3.720 -8.112 1.00 80.44 103 ILE A CA 1
ATOM 797 C C . ILE A 1 103 ? 7.949 4.544 -7.921 1.00 80.44 103 ILE A C 1
ATOM 799 O O . ILE A 1 103 ? 7.109 4.198 -7.093 1.00 80.44 103 ILE A O 1
ATOM 803 N N . LEU A 1 104 ? 7.763 5.603 -8.713 1.00 80.69 104 LEU A N 1
ATOM 804 C CA . LEU A 1 104 ? 6.559 6.429 -8.652 1.00 80.69 104 LEU A CA 1
ATOM 805 C C . LEU A 1 104 ? 5.286 5.622 -8.955 1.00 80.69 104 LEU A C 1
ATOM 807 O O 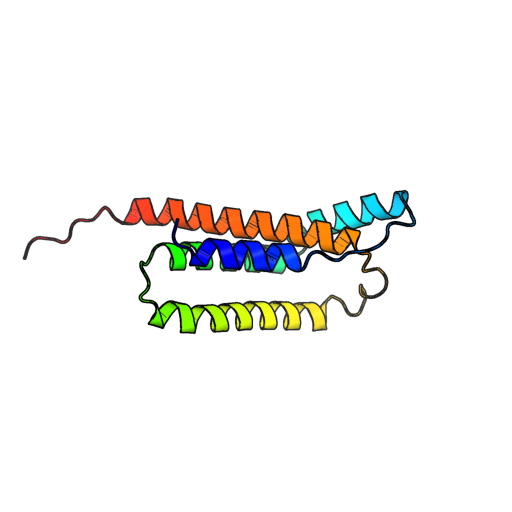. LEU A 1 104 ? 4.322 5.702 -8.192 1.00 80.69 104 LEU A O 1
ATOM 811 N N . GLY A 1 105 ? 5.282 4.838 -10.039 1.00 81.69 105 GLY A N 1
ATOM 812 C CA . GLY A 1 105 ? 4.147 3.982 -10.401 1.00 81.69 105 GLY A CA 1
ATOM 813 C C . GLY A 1 105 ? 3.834 2.957 -9.308 1.00 81.69 105 GLY A C 1
ATOM 814 O O . GLY A 1 105 ? 2.688 2.826 -8.877 1.00 81.69 105 GLY A O 1
ATOM 815 N N . PHE A 1 106 ? 4.869 2.305 -8.782 1.00 81.38 106 PHE A N 1
ATOM 816 C CA . PHE A 1 106 ? 4.750 1.337 -7.698 1.00 81.38 106 PHE A CA 1
ATOM 817 C C . PHE A 1 106 ? 4.160 1.955 -6.426 1.00 81.38 106 PHE A C 1
ATOM 819 O O . PHE A 1 106 ? 3.232 1.396 -5.832 1.00 81.38 106 PHE A O 1
ATOM 826 N N . LEU A 1 107 ? 4.651 3.130 -6.021 1.00 80.44 107 LEU A N 1
ATOM 827 C CA . LEU A 1 107 ? 4.164 3.844 -4.841 1.00 80.44 107 LEU A CA 1
ATOM 828 C C . LEU A 1 107 ? 2.704 4.283 -5.000 1.00 80.44 107 LEU A C 1
ATOM 830 O O . LEU A 1 107 ? 1.928 4.135 -4.055 1.00 80.44 107 LEU A O 1
ATOM 834 N N . LEU A 1 108 ? 2.308 4.781 -6.176 1.00 84.00 108 LEU A N 1
ATOM 835 C CA . LEU A 1 108 ? 0.927 5.197 -6.444 1.00 84.00 108 LEU A CA 1
ATOM 836 C C . LEU A 1 108 ? -0.050 4.022 -6.362 1.00 84.00 108 LEU A C 1
ATOM 838 O O . LEU A 1 108 ? -1.058 4.116 -5.655 1.00 84.00 108 LEU A O 1
ATOM 842 N N . THR A 1 109 ? 0.255 2.902 -7.024 1.00 85.00 109 THR A N 1
ATOM 843 C CA . THR A 1 109 ? -0.589 1.702 -6.950 1.00 85.00 109 THR A CA 1
ATOM 844 C C . THR A 1 109 ? -0.637 1.150 -5.527 1.00 85.00 109 THR A C 1
ATOM 846 O O . THR A 1 109 ? -1.714 0.828 -5.022 1.00 85.00 109 THR A O 1
ATOM 849 N N . SER A 1 110 ? 0.503 1.100 -4.836 1.00 82.56 110 SER A N 1
ATOM 850 C CA . SER A 1 110 ? 0.576 0.624 -3.451 1.00 82.56 110 SER A CA 1
ATOM 851 C C . SER A 1 110 ? -0.262 1.480 -2.500 1.00 82.56 110 SER A C 1
ATOM 853 O O . SER A 1 110 ? -1.016 0.950 -1.675 1.00 82.56 110 SER A O 1
ATOM 855 N N . LEU A 1 111 ? -0.189 2.807 -2.643 1.00 82.62 111 LEU A N 1
ATOM 856 C CA . LEU A 1 111 ? -1.001 3.751 -1.880 1.00 82.62 111 LEU A CA 1
ATOM 857 C C . LEU A 1 111 ? -2.494 3.544 -2.150 1.00 82.62 111 LEU A C 1
ATOM 859 O O . LEU A 1 111 ? -3.288 3.519 -1.204 1.00 82.62 111 LEU A O 1
ATOM 863 N N . PHE A 1 112 ? -2.875 3.364 -3.417 1.00 86.50 112 PHE A N 1
ATOM 864 C CA . PHE A 1 112 ? -4.257 3.111 -3.812 1.00 86.50 112 PHE A CA 1
ATOM 865 C C . PHE A 1 112 ? -4.802 1.824 -3.177 1.00 86.50 112 PHE A C 1
ATOM 867 O O . PHE A 1 112 ? -5.811 1.881 -2.470 1.00 86.50 112 PHE A O 1
ATOM 874 N N . ILE A 1 113 ? -4.110 0.689 -3.346 1.00 86.25 113 ILE A N 1
ATOM 875 C CA . ILE A 1 113 ? -4.535 -0.621 -2.816 1.00 86.25 113 ILE A CA 1
ATOM 876 C C . ILE A 1 113 ? -4.659 -0.577 -1.291 1.00 86.25 113 ILE A 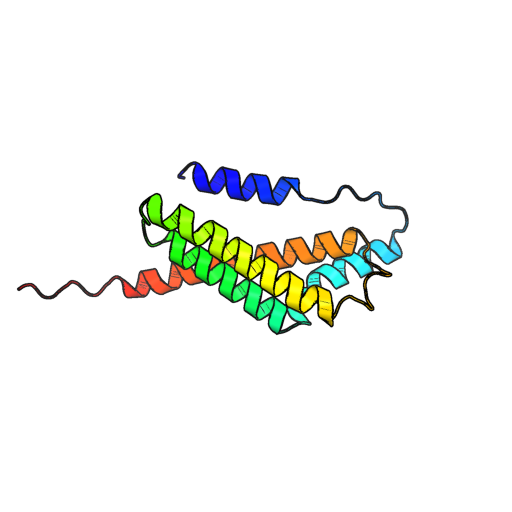C 1
ATOM 878 O O . ILE A 1 113 ? -5.661 -1.029 -0.727 1.00 86.25 113 ILE A O 1
ATOM 882 N N . THR A 1 114 ? -3.670 0.010 -0.615 1.00 81.44 114 THR A N 1
ATOM 883 C CA . THR A 1 114 ? -3.650 0.109 0.851 1.00 81.44 114 THR A CA 1
ATOM 884 C C . THR A 1 114 ? -4.805 0.974 1.357 1.00 81.44 114 THR A C 1
ATOM 886 O O . THR A 1 114 ? -5.523 0.589 2.283 1.00 81.44 114 THR A O 1
ATOM 889 N N . THR A 1 115 ? -5.034 2.131 0.730 1.00 81.56 115 THR A N 1
ATOM 890 C CA . THR A 1 115 ? -6.112 3.054 1.118 1.00 81.56 115 THR A CA 1
ATOM 891 C C . THR A 1 115 ? -7.482 2.432 0.875 1.00 81.56 115 THR A C 1
ATOM 893 O O . THR A 1 115 ? -8.340 2.471 1.759 1.00 81.56 115 THR A O 1
ATOM 896 N N . PHE A 1 116 ? -7.679 1.809 -0.289 1.00 88.88 116 PHE A N 1
ATOM 897 C CA . PHE A 1 116 ? -8.912 1.104 -0.619 1.00 88.88 116 PHE A CA 1
ATOM 898 C C . PHE A 1 116 ? -9.196 -0.020 0.383 1.00 88.88 116 PHE A C 1
ATOM 900 O O . PHE A 1 116 ? -10.292 -0.090 0.934 1.00 88.88 116 PHE A O 1
ATOM 907 N N . SER A 1 117 ? -8.194 -0.838 0.707 1.00 87.31 117 SER A N 1
ATOM 908 C CA . SER A 1 117 ? -8.330 -1.938 1.671 1.00 87.31 117 SER A CA 1
ATOM 909 C C . SER A 1 117 ? -8.635 -1.436 3.087 1.00 87.31 117 SER A C 1
ATOM 911 O O . SER A 1 117 ? -9.439 -2.035 3.804 1.00 87.31 117 SER A O 1
ATOM 913 N N . ALA A 1 118 ? -8.073 -0.289 3.485 1.00 82.31 118 ALA A N 1
ATOM 914 C CA . ALA A 1 118 ? -8.397 0.359 4.756 1.00 82.31 118 ALA A CA 1
ATOM 915 C C . ALA A 1 118 ? -9.838 0.886 4.806 1.00 82.31 118 ALA A C 1
ATOM 917 O O . ALA A 1 118 ? -10.513 0.750 5.832 1.00 82.31 118 ALA A O 1
ATOM 918 N N . LEU A 1 119 ? -10.325 1.471 3.708 1.00 84.94 119 LEU A N 1
ATOM 919 C CA . LEU A 1 119 ? -11.712 1.920 3.575 1.00 84.94 119 LEU A CA 1
ATOM 920 C C . LEU A 1 119 ? -12.683 0.737 3.568 1.00 84.94 119 LEU A C 1
ATOM 922 O O . LEU A 1 119 ? -13.672 0.763 4.296 1.00 84.94 119 LEU A O 1
ATOM 926 N N . LEU A 1 120 ? -12.374 -0.319 2.818 1.00 88.50 120 LEU A N 1
ATOM 927 C CA . LEU A 1 120 ? -13.181 -1.533 2.752 1.00 88.50 120 LEU A CA 1
ATOM 928 C C . LEU A 1 120 ? -13.278 -2.204 4.120 1.00 88.50 120 LEU A C 1
ATOM 930 O O . LEU A 1 120 ? -14.380 -2.505 4.583 1.00 88.50 120 LEU A O 1
ATOM 934 N N . SER A 1 121 ? -12.138 -2.339 4.809 1.00 86.38 121 SER A N 1
ATOM 935 C CA . SER A 1 121 ? -12.100 -2.788 6.197 1.00 86.38 121 SER A CA 1
ATOM 936 C C . SER A 1 121 ? -13.079 -1.960 7.011 1.00 86.38 121 SER A C 1
ATOM 938 O O . SER A 1 121 ? -13.993 -2.555 7.572 1.00 86.38 121 SER A O 1
ATOM 940 N N . LYS A 1 122 ? -12.996 -0.616 6.953 1.00 82.06 122 LYS A N 1
ATOM 941 C CA . LYS A 1 122 ? -13.883 0.361 7.621 1.00 82.06 122 LYS A CA 1
ATOM 942 C C . LYS A 1 122 ? -15.363 0.345 7.237 1.00 82.06 122 LYS A C 1
ATOM 944 O O . LYS A 1 122 ? -16.160 0.771 8.076 1.00 82.06 122 LYS A O 1
ATOM 949 N N . LEU A 1 123 ? -15.746 -0.198 6.091 1.00 85.81 123 LEU A N 1
ATOM 950 C CA . LEU A 1 123 ? -17.149 -0.406 5.721 1.00 85.81 123 LEU A CA 1
ATOM 951 C C . LEU A 1 123 ? -17.690 -1.741 6.254 1.00 85.81 123 LEU A C 1
ATOM 953 O O . LEU A 1 123 ? -18.827 -1.817 6.712 1.00 85.81 123 LEU A O 1
ATOM 957 N N . LEU A 1 124 ? -16.864 -2.790 6.291 1.00 87.50 124 LEU A N 1
ATOM 958 C CA . LEU A 1 124 ? -17.340 -4.140 6.621 1.00 87.50 124 LEU A CA 1
ATOM 959 C C . LEU A 1 124 ? -17.675 -4.328 8.109 1.00 87.50 124 LEU A C 1
ATOM 961 O O . LEU A 1 124 ? -18.821 -4.532 8.471 1.00 87.50 124 LEU A O 1
ATOM 965 N N . GLY A 1 125 ? -16.733 -4.161 9.027 1.00 81.75 125 GLY A N 1
ATOM 966 C CA . GLY A 1 125 ? -17.020 -4.107 10.480 1.00 81.75 125 GLY A CA 1
ATOM 967 C C . GLY A 1 125 ? -17.966 -3.007 11.013 1.00 81.75 125 GLY A C 1
ATOM 968 O O . GLY A 1 125 ? -18.254 -3.047 12.204 1.00 81.75 125 GLY A O 1
ATOM 969 N N . SER A 1 126 ? -18.487 -2.055 10.222 1.00 79.12 126 SER A N 1
ATOM 970 C CA . SER A 1 126 ? -19.635 -1.238 10.663 1.00 79.12 126 SER A CA 1
ATOM 971 C C . SER A 1 126 ? -20.935 -2.027 10.560 1.00 79.12 126 SER A C 1
ATOM 973 O O . SER A 1 126 ? -21.807 -1.834 11.400 1.00 79.12 126 SER A O 1
ATOM 975 N N . HIS A 1 127 ? -21.031 -2.973 9.619 1.00 78.44 127 HIS A N 1
ATOM 976 C CA . HIS A 1 127 ? -22.163 -3.897 9.538 1.00 78.44 127 HIS A CA 1
ATOM 977 C C . HIS A 1 127 ? -22.223 -4.877 10.715 1.00 78.44 127 HIS A C 1
ATOM 979 O O . HIS A 1 127 ? -23.305 -5.336 11.055 1.00 78.44 127 HIS A O 1
ATOM 985 N N . PHE A 1 128 ? -21.094 -5.173 11.364 1.00 73.62 128 PHE A N 1
ATOM 986 C CA . PHE A 1 128 ? -21.028 -6.155 12.453 1.00 73.62 128 PHE A CA 1
ATOM 987 C C . PHE A 1 128 ? -21.253 -5.570 13.862 1.00 73.62 128 PHE A C 1
ATOM 989 O O . PHE A 1 128 ? -21.269 -6.319 14.833 1.00 73.62 128 PHE A O 1
ATOM 996 N N . LYS A 1 129 ? -21.435 -4.248 14.016 1.00 67.12 129 LYS A N 1
ATOM 997 C CA . LYS A 1 129 ? -21.627 -3.595 15.333 1.00 67.12 129 LYS A CA 1
ATOM 998 C C . LYS A 1 129 ? -23.072 -3.590 15.853 1.00 67.12 129 LYS A C 1
ATOM 1000 O O . LYS A 1 129 ? -23.338 -2.985 16.886 1.00 67.12 129 LYS A O 1
ATOM 1005 N N . SER A 1 130 ? -24.003 -4.233 15.161 1.00 61.09 130 SER A N 1
ATOM 1006 C CA . SER A 1 130 ? -25.443 -4.108 15.413 1.00 61.09 130 SER A CA 1
ATOM 1007 C C . SER A 1 130 ? -26.053 -5.187 16.312 1.00 61.09 130 SER A C 1
ATOM 1009 O O . SER A 1 130 ? -27.275 -5.249 16.397 1.00 61.09 130 SER A O 1
ATOM 1011 N N . THR A 1 131 ? -25.270 -5.996 17.031 1.00 68.06 131 THR A N 1
ATOM 1012 C CA . THR A 1 131 ? -25.834 -6.903 18.046 1.00 68.06 131 THR A CA 1
ATOM 1013 C C . THR A 1 131 ? -25.844 -6.211 19.414 1.00 68.06 131 THR A C 1
ATOM 1015 O O . THR A 1 131 ? -24.796 -6.157 20.066 1.00 68.06 131 THR A O 1
ATOM 1018 N N . PRO A 1 132 ? -26.976 -5.632 19.869 1.00 69.25 132 PRO A N 1
ATOM 1019 C CA . PRO A 1 132 ? -27.077 -5.124 21.232 1.00 69.25 132 PRO A CA 1
ATOM 1020 C C . PRO A 1 132 ? -26.816 -6.268 22.215 1.00 69.25 132 PRO A C 1
ATOM 1022 O O . PRO A 1 132 ? -27.299 -7.386 22.027 1.00 69.25 132 PRO A O 1
ATOM 1025 N N . ALA A 1 133 ? -26.015 -5.997 23.246 1.00 71.94 133 ALA A N 1
ATOM 1026 C CA . ALA A 1 133 ? -25.766 -6.967 24.302 1.00 71.94 133 ALA A CA 1
ATOM 1027 C C . ALA A 1 133 ? -27.105 -7.356 24.962 1.00 71.94 133 ALA A C 1
ATOM 1029 O O . ALA A 1 133 ? -27.929 -6.470 25.203 1.00 71.94 133 ALA A O 1
ATOM 1030 N N . PRO A 1 134 ? -27.345 -8.648 25.251 1.00 74.94 134 PRO A N 1
ATOM 1031 C CA . PRO A 1 134 ? -28.543 -9.053 25.972 1.00 74.94 134 PRO A CA 1
ATOM 1032 C C . PRO A 1 134 ? -28.548 -8.383 27.352 1.00 74.94 134 PRO A C 1
ATOM 1034 O O . PRO A 1 134 ? -27.565 -8.498 28.088 1.00 74.94 134 PRO A O 1
ATOM 1037 N N . ASN A 1 135 ? -29.636 -7.676 27.682 1.00 83.19 135 ASN A N 1
ATOM 1038 C CA . ASN A 1 135 ? -29.866 -7.134 29.024 1.00 83.19 135 ASN A CA 1
ATOM 1039 C C . ASN A 1 135 ? -29.767 -8.290 30.031 1.00 83.19 135 ASN A C 1
ATOM 1041 O O . ASN A 1 135 ? -30.551 -9.237 29.951 1.00 83.19 135 ASN A O 1
ATOM 1045 N N . ARG A 1 136 ? -28.778 -8.225 30.926 1.00 70.88 136 ARG A N 1
ATOM 1046 C CA . ARG A 1 136 ? -28.685 -9.078 32.114 1.00 70.88 136 ARG A CA 1
ATOM 1047 C C . ARG A 1 136 ? -29.252 -8.342 33.310 1.00 70.88 136 ARG A C 1
ATOM 1049 O O . ARG A 1 136 ? -28.990 -7.121 33.396 1.00 70.88 136 ARG A O 1
#

pLDDT: mean 70.12, std 12.64, range [45.44, 88.88]

InterPro domains:
  IPR007038 Hydrogenase/Urease accessory protein HupE/UreJ protein [PF04955] (13-54)

Secondary structure (DSSP, 8-state):
--THHHHHHHHHHTT--------HHHHHHHHHHHHHHHHH-HHHHHHHHHHHHHHHHHTTTT--HHHHHHHHHHHHHHHHHHHHHHHTTTSTTTGGG--HHHHHHHHHHHHHHHHHHHHHHHHHHHHTT--PPPP-

Sequence (136 aa):
MKPCYRTLFLSTTMLLPLQAVAHSSETTRGFIAGLTHPFGGIDHLVTLVLAGWFIGYLARDNMSNRNIKRVIPAIGLLILCSLWVHGAWTHSTEIAVMDGHFILGFLLTSLFITTFSALLSKLLGSHFKSTPAPNR

Foldseek 3Di:
DPVVVVVVVVVLVVPQDPDDDDDDVVLVVLQVCLQCVCVVDPLSLVLLLVLLLVLLVVVPPPDDPVVVVVVVVVSVVSVVVSCCVCVVPPCVPVVVPPDSSSVVSNSVNSVVSSNVSSVVSNVPCVVVPPDDDPDD

Organism: NCBI:txid652676